Protein AF-A0A378FXY2-F1 (afdb_monomer_lite)

Organism: Klebsiella pneumoniae (NCBI:txid573)

Foldseek 3Di:
DDDDPDDDDDDDDPDDVRLVVVQVVCVVVVVDPHDDDDPPDDDDDDDPDPPDDDD

Sequence (55 aa):
MTTPDAVVVLCTAPDEATAQDLAAKALAEKVAACATLLPGATSLYYLGRETRAGV

Structure (mmCIF, N/CA/C/O backbone):
data_AF-A0A378FXY2-F1
#
_entry.id   AF-A0A378FXY2-F1
#
loop_
_atom_site.group_PDB
_atom_site.id
_atom_site.type_symbol
_atom_site.label_atom_id
_atom_site.label_alt_id
_atom_site.label_comp_id
_atom_site.label_asym_id
_atom_site.label_entity_id
_atom_site.label_seq_id
_atom_site.pdbx_PDB_ins_code
_atom_site.Cartn_x
_atom_site.Cartn_y
_atom_site.Cartn_z
_atom_site.occupancy
_atom_site.B_iso_or_equiv
_atom_site.auth_seq_id
_atom_site.auth_comp_id
_atom_site.auth_asym_id
_atom_site.auth_atom_id
_atom_site.pdbx_PDB_model_num
ATOM 1 N N . MET A 1 1 ? -9.405 24.709 17.273 1.00 59.47 1 MET A N 1
ATOM 2 C CA . MET A 1 1 ? -9.413 23.797 16.110 1.00 59.47 1 MET A CA 1
ATOM 3 C C . MET A 1 1 ? -9.227 22.392 16.642 1.00 59.47 1 MET A C 1
ATOM 5 O O . MET A 1 1 ? -8.305 22.193 17.420 1.00 59.47 1 MET A O 1
ATOM 9 N N . THR A 1 2 ? -10.120 21.468 16.305 1.00 84.31 2 THR A N 1
ATOM 10 C CA . THR A 1 2 ? -10.018 20.052 16.684 1.00 84.31 2 THR A CA 1
ATOM 11 C C . THR A 1 2 ? -9.167 19.334 15.640 1.00 84.31 2 THR A C 1
ATOM 13 O O . THR A 1 2 ? -9.446 19.450 14.448 1.00 84.31 2 THR A O 1
ATOM 16 N N . THR A 1 3 ? -8.120 18.633 16.067 1.00 88.00 3 THR A N 1
ATOM 17 C CA . THR A 1 3 ? -7.344 17.748 15.186 1.00 88.00 3 THR A CA 1
ATOM 18 C C . THR A 1 3 ? -8.124 16.445 15.010 1.00 88.00 3 THR A C 1
ATOM 20 O O . THR A 1 3 ? -8.616 15.926 16.010 1.00 88.00 3 THR A O 1
ATOM 23 N N . PRO A 1 4 ? -8.284 15.925 13.782 1.00 93.44 4 PRO A N 1
ATOM 24 C CA . PRO A 1 4 ? -8.978 14.661 13.566 1.00 93.44 4 PRO A CA 1
ATOM 25 C C . PRO A 1 4 ? -8.199 13.484 14.170 1.00 93.44 4 PRO A C 1
ATOM 27 O O . PRO A 1 4 ? -6.971 13.458 14.116 1.00 93.44 4 PRO A O 1
ATOM 30 N N . ASP A 1 5 ? -8.923 12.488 14.685 1.00 94.62 5 ASP A N 1
ATOM 31 C CA . ASP A 1 5 ? -8.345 11.266 15.271 1.00 94.62 5 ASP A CA 1
ATOM 32 C C . ASP A 1 5 ? -7.748 10.304 14.224 1.00 94.62 5 ASP A C 1
ATOM 34 O O . ASP A 1 5 ? -7.057 9.348 14.573 1.00 94.62 5 ASP A O 1
ATOM 38 N N . ALA A 1 6 ? -8.010 10.537 12.932 1.00 95.25 6 ALA A N 1
ATOM 39 C CA . ALA A 1 6 ? -7.521 9.717 11.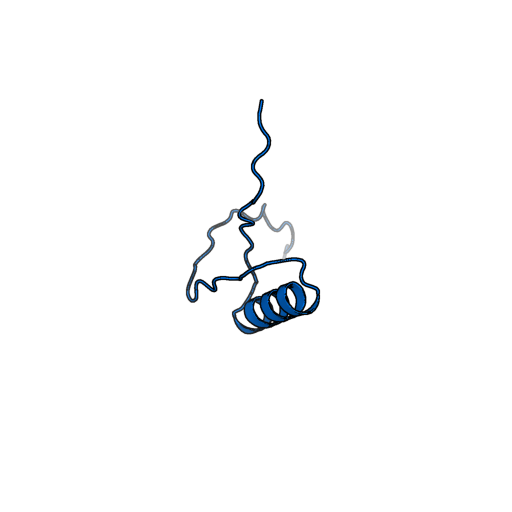827 1.00 95.25 6 ALA A CA 1
ATOM 40 C C . ALA A 1 6 ? -7.123 10.568 10.615 1.00 95.25 6 ALA A C 1
ATOM 42 O O . ALA A 1 6 ? -7.674 11.644 10.370 1.00 95.25 6 ALA A O 1
ATOM 43 N N . VAL A 1 7 ? -6.184 10.043 9.825 1.00 96.75 7 VAL A N 1
ATOM 44 C CA . VAL A 1 7 ? -5.709 10.644 8.573 1.00 96.75 7 VAL A CA 1
ATOM 45 C C . VAL A 1 7 ? -5.750 9.623 7.440 1.00 96.75 7 VAL A C 1
ATOM 47 O O . VAL A 1 7 ? -5.619 8.422 7.670 1.00 96.75 7 VAL A O 1
ATOM 50 N N . VAL A 1 8 ? -5.899 10.107 6.207 1.00 96.94 8 VAL A N 1
ATOM 51 C CA . VAL A 1 8 ? -5.727 9.301 4.992 1.00 96.94 8 VAL A CA 1
ATOM 52 C C . VAL A 1 8 ? -4.396 9.680 4.361 1.00 96.94 8 VAL A C 1
ATOM 54 O O . VAL A 1 8 ? -4.170 10.846 4.043 1.00 96.94 8 VAL A O 1
ATOM 57 N N . VAL A 1 9 ? -3.521 8.694 4.172 1.00 97.19 9 VAL A N 1
ATOM 58 C CA . VAL A 1 9 ? -2.229 8.876 3.502 1.00 97.19 9 VAL A CA 1
ATOM 59 C C . VAL A 1 9 ? -2.341 8.340 2.080 1.00 97.19 9 VAL A C 1
ATOM 61 O O . VAL A 1 9 ? -2.609 7.157 1.881 1.00 97.19 9 VAL A O 1
ATOM 64 N N . LEU A 1 10 ? -2.134 9.209 1.090 1.00 97.00 10 LEU A N 1
ATOM 65 C CA . LEU A 1 10 ? -2.075 8.821 -0.318 1.00 97.00 10 LEU A CA 1
ATOM 66 C C . LEU A 1 10 ? -0.619 8.584 -0.717 1.00 97.00 10 LEU A C 1
ATOM 68 O O . LEU A 1 10 ? 0.224 9.468 -0.577 1.00 97.00 10 LEU A O 1
ATOM 72 N N . CYS A 1 11 ? -0.335 7.387 -1.221 1.00 95.62 11 CYS A N 1
ATOM 73 C CA . CYS A 1 11 ? 0.992 6.967 -1.648 1.00 95.62 11 CYS A CA 1
ATOM 74 C C . CYS A 1 11 ? 0.888 6.269 -3.008 1.00 95.62 11 CYS A C 1
ATOM 76 O O . CYS A 1 11 ? -0.084 5.562 -3.273 1.00 95.62 11 CYS A O 1
ATOM 78 N N . THR A 1 12 ? 1.889 6.475 -3.865 1.00 96.31 12 THR A N 1
ATOM 7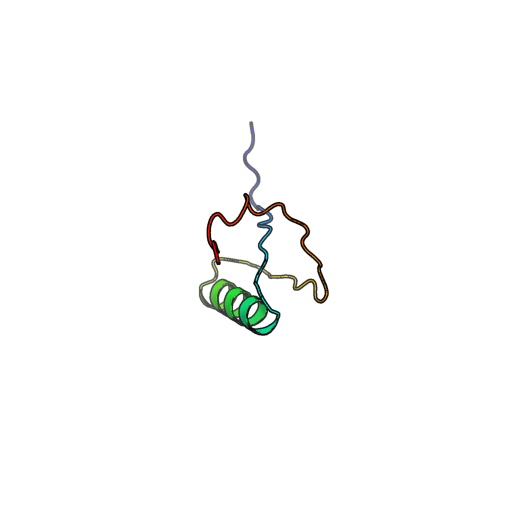9 C CA . THR A 1 12 ? 2.058 5.709 -5.105 1.00 96.31 12 THR A CA 1
ATOM 80 C C . THR A 1 12 ? 3.275 4.807 -4.953 1.00 96.31 12 THR A C 1
ATOM 82 O O . THR A 1 12 ? 4.272 5.202 -4.350 1.00 96.31 12 THR A O 1
ATOM 85 N N . ALA A 1 13 ? 3.180 3.595 -5.489 1.00 96.56 13 ALA A N 1
ATOM 86 C CA . ALA A 1 13 ? 4.290 2.663 -5.607 1.00 96.56 13 ALA A CA 1
ATOM 87 C C . ALA A 1 13 ? 4.581 2.437 -7.100 1.00 96.56 13 ALA A C 1
ATOM 89 O O . ALA A 1 13 ? 3.658 2.550 -7.911 1.00 96.56 13 ALA A O 1
ATOM 90 N N . PRO A 1 14 ? 5.836 2.143 -7.478 1.00 95.31 14 PRO A N 1
ATOM 91 C CA . PRO A 1 14 ? 6.219 1.962 -8.880 1.00 95.31 14 PRO A CA 1
ATOM 92 C C . PRO A 1 14 ? 5.546 0.751 -9.545 1.00 95.31 14 PRO A C 1
ATOM 94 O O . PRO A 1 14 ? 5.350 0.754 -10.757 1.00 95.31 14 PRO A O 1
ATOM 97 N N . ASP A 1 15 ? 5.173 -0.262 -8.764 1.00 96.06 15 ASP A N 1
ATOM 98 C CA . ASP A 1 15 ? 4.492 -1.472 -9.216 1.00 96.06 15 ASP A CA 1
ATOM 99 C C . ASP A 1 15 ? 3.606 -2.063 -8.103 1.00 96.06 15 ASP A C 1
ATOM 101 O O . ASP A 1 15 ? 3.633 -1.627 -6.946 1.00 96.06 15 ASP A O 1
ATOM 105 N N . GLU A 1 16 ? 2.791 -3.056 -8.467 1.00 96.25 16 GLU A N 1
ATOM 106 C CA . GLU A 1 16 ? 1.827 -3.681 -7.558 1.00 96.25 16 GLU A CA 1
ATOM 107 C C . GLU A 1 16 ? 2.501 -4.480 -6.435 1.00 96.25 16 GLU A C 1
ATOM 109 O O . GLU A 1 16 ? 2.057 -4.410 -5.289 1.00 96.25 16 GLU A O 1
ATOM 114 N N . ALA A 1 17 ? 3.593 -5.191 -6.730 1.00 97.50 17 ALA A N 1
ATOM 115 C CA . ALA A 1 17 ? 4.304 -5.993 -5.735 1.00 97.50 17 ALA A CA 1
ATOM 116 C C . ALA A 1 17 ? 4.889 -5.105 -4.624 1.00 97.50 17 ALA A C 1
ATOM 118 O O . ALA A 1 17 ? 4.760 -5.411 -3.438 1.00 97.50 17 ALA A O 1
ATOM 119 N N . THR A 1 18 ? 5.456 -3.958 -5.000 1.00 97.88 18 THR A N 1
ATOM 120 C CA . THR A 1 18 ? 5.969 -2.948 -4.070 1.00 97.88 18 THR A CA 1
ATOM 121 C C . THR A 1 18 ? 4.842 -2.328 -3.244 1.00 97.88 18 THR A C 1
ATOM 123 O O . THR A 1 18 ? 5.001 -2.126 -2.039 1.00 97.88 18 THR A O 1
ATOM 126 N N . ALA A 1 19 ? 3.680 -2.059 -3.854 1.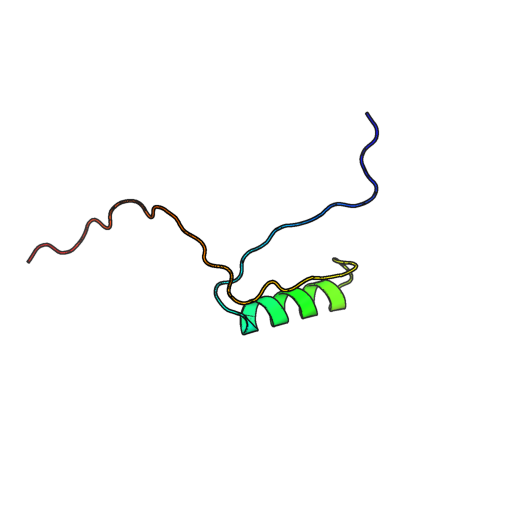00 97.94 19 ALA A N 1
ATOM 127 C CA . ALA A 1 19 ? 2.512 -1.553 -3.130 1.00 97.94 19 ALA A CA 1
ATOM 128 C C . ALA A 1 19 ? 2.022 -2.551 -2.064 1.00 97.94 19 ALA A C 1
ATOM 130 O O . ALA A 1 19 ? 1.716 -2.160 -0.936 1.00 97.94 19 ALA A O 1
ATOM 131 N N . GLN A 1 20 ? 1.976 -3.838 -2.418 1.00 98.06 20 GLN A N 1
ATOM 132 C CA . GLN A 1 20 ? 1.572 -4.925 -1.526 1.00 98.06 20 GLN A CA 1
ATOM 133 C C . GLN A 1 20 ? 2.556 -5.107 -0.365 1.00 98.06 20 GLN A C 1
ATOM 135 O O . GLN A 1 20 ? 2.121 -5.196 0.783 1.00 98.06 20 GLN A O 1
ATOM 140 N N . ASP A 1 21 ? 3.863 -5.115 -0.638 1.00 98.38 21 ASP A N 1
ATOM 141 C CA . ASP A 1 21 ? 4.901 -5.222 0.394 1.00 98.38 21 ASP A CA 1
ATOM 142 C C . ASP A 1 21 ? 4.852 -4.037 1.374 1.00 98.38 21 ASP A C 1
ATOM 144 O O . ASP A 1 21 ? 4.868 -4.231 2.593 1.00 98.38 21 ASP A O 1
ATOM 148 N N . LEU A 1 22 ? 4.696 -2.808 0.865 1.00 98.00 22 LEU A N 1
ATOM 149 C CA . LEU A 1 22 ? 4.562 -1.616 1.704 1.00 98.00 22 LEU A CA 1
ATOM 150 C C . LEU A 1 22 ? 3.310 -1.679 2.593 1.00 98.00 22 LEU A C 1
ATOM 152 O O . LEU A 1 22 ? 3.388 -1.402 3.792 1.00 98.00 22 LEU A O 1
ATOM 156 N N . ALA A 1 23 ? 2.166 -2.075 2.029 1.00 98.38 23 ALA A N 1
ATOM 157 C CA . ALA A 1 23 ? 0.926 -2.246 2.781 1.00 98.38 23 ALA A CA 1
ATOM 158 C C . ALA A 1 23 ? 1.062 -3.331 3.862 1.00 98.38 23 ALA A C 1
ATOM 160 O O . ALA A 1 23 ? 0.669 -3.109 5.009 1.00 98.38 23 ALA A O 1
ATOM 161 N N . ALA A 1 24 ? 1.659 -4.479 3.528 1.00 98.56 24 ALA A N 1
ATOM 162 C CA . ALA A 1 24 ? 1.875 -5.575 4.468 1.00 98.56 24 ALA A CA 1
ATOM 163 C C . ALA A 1 24 ? 2.758 -5.147 5.647 1.00 98.56 24 ALA A C 1
ATOM 165 O O . A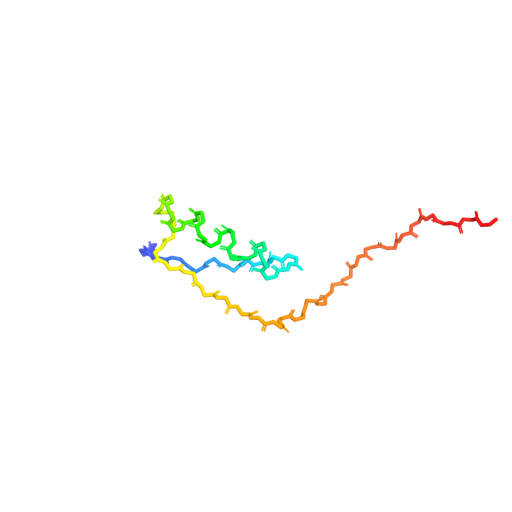LA A 1 24 ? 2.413 -5.421 6.798 1.00 98.56 24 ALA A O 1
ATOM 166 N N . LYS A 1 25 ? 3.850 -4.421 5.381 1.00 98.56 25 LYS A N 1
ATOM 167 C CA . LYS A 1 25 ? 4.736 -3.876 6.421 1.00 98.56 25 LYS A CA 1
ATOM 168 C C . LYS A 1 25 ? 4.017 -2.871 7.319 1.00 98.56 25 LYS A C 1
ATOM 170 O O . LYS A 1 25 ? 4.069 -3.007 8.538 1.00 98.56 25 LYS A O 1
ATOM 175 N N . ALA A 1 26 ? 3.279 -1.924 6.737 1.00 98.31 26 ALA A N 1
ATOM 176 C CA . ALA A 1 26 ? 2.542 -0.917 7.503 1.00 98.31 26 ALA A CA 1
ATOM 177 C C . ALA A 1 26 ? 1.488 -1.538 8.442 1.00 98.31 26 ALA A C 1
ATOM 179 O O . ALA A 1 26 ? 1.303 -1.083 9.574 1.00 98.31 26 ALA A O 1
ATOM 180 N N . LEU A 1 27 ? 0.818 -2.600 7.985 1.00 98.44 27 LEU A N 1
ATOM 181 C CA . LEU A 1 27 ? -0.132 -3.364 8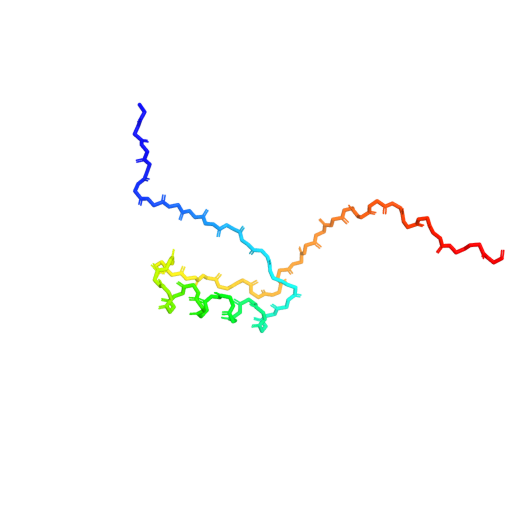.793 1.00 98.44 27 LEU A CA 1
ATOM 182 C C . LEU A 1 27 ? 0.569 -4.197 9.874 1.00 98.44 27 LEU A C 1
ATOM 184 O O . LEU A 1 27 ? 0.126 -4.201 11.023 1.00 98.44 27 LEU A O 1
ATOM 188 N N . ALA A 1 28 ? 1.670 -4.874 9.534 1.00 98.56 28 ALA A N 1
ATOM 189 C CA . ALA A 1 28 ? 2.438 -5.686 10.477 1.00 98.56 28 ALA A CA 1
ATOM 190 C C . ALA A 1 28 ? 3.008 -4.845 11.632 1.00 98.56 28 ALA A C 1
ATOM 192 O O . ALA A 1 28 ? 2.957 -5.265 12.790 1.00 98.56 28 ALA A O 1
ATOM 193 N N . GLU A 1 29 ? 3.479 -3.634 11.331 1.00 98.44 29 GLU A N 1
ATOM 194 C CA . GLU A 1 29 ? 3.985 -2.672 12.316 1.00 98.44 29 GLU A CA 1
ATOM 195 C C . GLU A 1 29 ? 2.872 -1.878 13.022 1.00 98.44 29 GLU A C 1
ATOM 197 O O . GLU A 1 29 ? 3.153 -1.105 13.937 1.00 98.44 29 GLU A O 1
ATOM 202 N N . LYS A 1 30 ? 1.600 -2.084 12.645 1.00 97.94 30 LYS A N 1
ATOM 203 C CA . LYS A 1 30 ? 0.416 -1.397 13.200 1.00 97.94 30 LYS A CA 1
ATOM 204 C C . LYS A 1 30 ? 0.467 0.130 13.072 1.00 97.94 30 LYS A C 1
ATOM 206 O O . LYS A 1 30 ? -0.177 0.839 13.843 1.00 97.94 30 LYS A O 1
ATOM 211 N N . VAL A 1 31 ? 1.207 0.637 12.088 1.00 97.69 31 VAL A N 1
ATOM 212 C CA . VAL A 1 31 ? 1.267 2.074 11.775 1.00 97.69 31 VAL A CA 1
ATOM 213 C C . VAL A 1 31 ? 0.122 2.513 10.858 1.00 97.69 31 VAL A C 1
ATOM 215 O O . VAL A 1 31 ? -0.156 3.704 10.749 1.00 97.69 31 VAL A O 1
ATOM 218 N N . ALA A 1 32 ? -0.581 1.561 10.237 1.00 98.06 32 ALA A N 1
ATOM 219 C CA . ALA A 1 32 ? -1.829 1.785 9.518 1.00 98.06 32 ALA A CA 1
ATOM 220 C C . ALA A 1 32 ? -2.905 0.798 9.994 1.00 98.06 32 ALA A C 1
ATOM 222 O O . ALA A 1 32 ? -2.620 -0.372 10.242 1.00 98.06 32 ALA A O 1
ATOM 223 N N . ALA A 1 33 ? -4.153 1.261 10.096 1.00 98.06 33 ALA A N 1
ATOM 224 C CA . ALA A 1 33 ? -5.291 0.396 10.422 1.00 98.06 33 ALA A CA 1
ATOM 225 C C . ALA A 1 33 ? -5.772 -0.422 9.209 1.00 98.06 33 ALA A C 1
ATOM 227 O O . ALA A 1 33 ? -6.263 -1.538 9.360 1.00 98.06 33 ALA A O 1
ATOM 228 N N . CYS A 1 34 ? -5.640 0.133 8.003 1.00 98.00 34 CYS A N 1
ATOM 229 C CA . CYS A 1 34 ? -5.955 -0.522 6.739 1.00 98.00 34 CYS A CA 1
ATOM 230 C C . CYS A 1 34 ? -5.111 0.079 5.605 1.00 98.00 34 CYS A C 1
ATOM 232 O O . CYS A 1 34 ? -4.563 1.174 5.734 1.00 98.00 34 CYS A O 1
ATOM 234 N N . ALA A 1 35 ? -5.035 -0.632 4.481 1.00 97.88 35 ALA A N 1
ATOM 235 C CA . ALA A 1 35 ? -4.485 -0.126 3.230 1.00 97.88 35 ALA A CA 1
ATOM 236 C C . ALA A 1 35 ? -5.396 -0.566 2.077 1.00 97.88 35 ALA A C 1
ATOM 238 O O . ALA A 1 35 ? -5.854 -1.706 2.047 1.00 97.88 35 ALA A O 1
ATOM 239 N N . THR A 1 36 ? -5.677 0.343 1.143 1.00 97.94 36 THR A N 1
ATOM 240 C CA . THR A 1 36 ? -6.438 0.046 -0.080 1.00 97.94 36 THR A CA 1
ATOM 241 C C . THR A 1 36 ? -5.498 0.140 -1.270 1.00 97.94 36 THR A C 1
ATOM 243 O O . THR A 1 36 ? -4.827 1.155 -1.441 1.00 97.94 36 THR A O 1
ATOM 246 N N . LEU A 1 37 ? -5.454 -0.908 -2.091 1.00 97.50 37 LEU A N 1
ATOM 247 C CA . LEU A 1 37 ? -4.668 -0.936 -3.321 1.00 97.50 37 LEU A CA 1
ATOM 248 C C . LEU A 1 37 ? -5.554 -0.546 -4.507 1.00 97.50 37 LEU A C 1
ATOM 250 O O . LEU A 1 37 ? -6.656 -1.070 -4.659 1.00 97.50 37 LEU A O 1
ATOM 254 N N . LEU A 1 38 ? -5.063 0.369 -5.345 1.00 95.44 38 LEU A N 1
ATOM 255 C CA . LEU A 1 38 ? -5.737 0.840 -6.557 1.00 95.44 38 LEU A CA 1
ATOM 256 C C . LEU A 1 38 ? -4.924 0.405 -7.792 1.00 95.44 38 LEU A C 1
ATOM 258 O O . LEU A 1 38 ? -4.091 1.177 -8.275 1.00 95.44 38 LEU A O 1
ATOM 262 N N . PRO A 1 39 ? -5.099 -0.838 -8.278 1.00 92.06 39 PRO A N 1
ATOM 263 C CA . PRO A 1 39 ? -4.330 -1.356 -9.406 1.00 92.06 39 PRO A CA 1
ATOM 264 C C . PRO A 1 39 ? -4.672 -0.620 -10.708 1.00 92.06 39 PRO A C 1
ATOM 266 O O . PRO A 1 39 ? -5.802 -0.179 -10.917 1.00 92.06 39 PRO A O 1
ATOM 269 N N . GLY A 1 40 ? -3.686 -0.495 -11.599 1.00 90.56 40 GLY A N 1
ATOM 270 C CA . GLY A 1 40 ? -3.859 0.145 -12.910 1.00 90.56 40 GLY A CA 1
ATOM 271 C C . GLY A 1 40 ? -3.873 1.678 -12.894 1.00 90.56 40 GLY A C 1
ATOM 272 O O . GLY A 1 40 ? -4.167 2.296 -13.918 1.00 90.56 40 GLY A O 1
ATOM 273 N N . ALA A 1 41 ? -3.547 2.313 -11.764 1.00 93.38 41 ALA A N 1
ATOM 274 C CA . ALA A 1 41 ? -3.392 3.762 -11.704 1.00 93.38 41 ALA A CA 1
ATOM 275 C C . ALA A 1 41 ? -2.266 4.235 -12.644 1.00 93.38 41 ALA A C 1
ATOM 277 O O . ALA A 1 41 ? -1.153 3.716 -12.616 1.00 93.38 41 ALA A O 1
ATOM 278 N N . THR A 1 42 ? -2.553 5.249 -13.463 1.00 94.50 42 THR A N 1
ATOM 279 C CA . THR A 1 42 ? -1.563 5.893 -14.337 1.00 94.50 42 THR A CA 1
ATOM 280 C C . THR A 1 42 ? -1.223 7.267 -13.774 1.00 94.50 42 THR A C 1
ATOM 282 O O . THR A 1 42 ? -2.094 8.130 -13.683 1.00 94.50 42 THR A O 1
ATOM 285 N N . SER A 1 43 ? 0.041 7.473 -13.403 1.00 92.94 43 SER A N 1
ATOM 286 C CA . SER A 1 43 ? 0.543 8.778 -12.965 1.00 92.94 43 SER A CA 1
ATOM 287 C C . SER A 1 43 ? 1.170 9.520 -14.145 1.00 92.94 43 SER A C 1
ATOM 289 O O . SER A 1 43 ? 2.047 8.984 -14.819 1.00 92.94 43 SER A O 1
ATOM 291 N N . LEU A 1 44 ? 0.728 10.752 -14.396 1.00 96.00 44 LEU A N 1
ATOM 292 C CA . LEU A 1 44 ? 1.311 11.638 -15.404 1.00 96.00 44 LEU A CA 1
ATOM 293 C C . LEU A 1 44 ? 2.115 12.726 -14.695 1.00 96.00 44 LEU A C 1
ATOM 295 O O . LEU A 1 44 ? 1.587 13.421 -13.827 1.00 96.00 44 LEU A O 1
ATOM 299 N N . TYR A 1 45 ? 3.383 12.888 -15.069 1.00 90.62 45 TYR A N 1
ATOM 300 C CA . TYR A 1 45 ? 4.268 13.882 -14.468 1.00 90.62 45 TYR A CA 1
ATOM 301 C C . TYR A 1 45 ? 5.220 14.485 -15.502 1.00 90.62 45 TYR A C 1
ATOM 303 O O . TYR A 1 45 ? 5.577 13.851 -16.493 1.00 90.62 45 TYR A O 1
ATOM 311 N N . TYR A 1 46 ? 5.654 15.719 -15.249 1.00 93.31 46 TYR A N 1
ATOM 312 C CA . TYR A 1 46 ? 6.772 16.324 -15.963 1.00 93.31 46 TYR A CA 1
ATOM 313 C C . TYR A 1 46 ? 8.056 16.007 -15.210 1.00 93.31 46 TYR A C 1
ATOM 315 O O . TYR A 1 46 ? 8.269 16.511 -14.107 1.00 93.31 46 TYR A O 1
ATOM 323 N N . LEU A 1 47 ? 8.927 15.203 -15.813 1.00 84.75 47 LEU A N 1
ATOM 324 C CA . LEU A 1 47 ? 10.319 15.147 -15.389 1.00 84.75 47 LEU A CA 1
ATOM 325 C C . LEU A 1 47 ? 11.073 16.227 -16.162 1.00 84.75 47 LEU A C 1
ATOM 327 O O . LEU A 1 47 ? 11.001 16.272 -17.390 1.00 84.75 47 LEU A O 1
ATOM 331 N N . GLY A 1 48 ? 11.732 17.145 -15.454 1.00 81.62 48 GLY A N 1
ATOM 332 C CA . GLY A 1 48 ? 12.524 18.201 -16.088 1.00 81.62 48 GLY A CA 1
ATOM 333 C C . GLY A 1 48 ? 13.504 17.621 -17.115 1.00 81.62 48 GLY A C 1
ATOM 334 O O . GLY A 1 48 ? 13.999 16.513 -16.933 1.00 81.62 48 GLY A O 1
ATOM 335 N N . ARG A 1 49 ? 13.743 18.365 -18.205 1.00 69.88 49 ARG A N 1
ATOM 336 C CA . ARG A 1 49 ? 14.531 17.935 -19.377 1.00 69.88 49 ARG A CA 1
ATOM 337 C C . ARG A 1 49 ? 15.783 17.145 -18.975 1.00 69.88 49 ARG A C 1
ATOM 339 O O . ARG A 1 49 ? 16.647 17.681 -18.287 1.00 69.88 49 ARG A O 1
ATOM 346 N N . GLU A 1 50 ? 15.920 15.927 -19.493 1.00 64.25 50 GLU A N 1
ATOM 347 C CA . GLU A 1 50 ? 17.192 15.205 -19.508 1.00 64.25 50 GLU A CA 1
ATOM 348 C C . GLU A 1 50 ? 18.204 15.991 -20.358 1.00 64.25 50 GLU A C 1
ATOM 350 O O . GLU A 1 50 ? 18.196 15.942 -21.588 1.00 64.25 50 GLU A O 1
ATOM 355 N N . THR A 1 51 ? 19.098 16.754 -19.734 1.00 64.75 51 THR A N 1
ATOM 356 C CA . THR A 1 51 ? 20.322 17.212 -20.399 1.00 64.75 51 THR A CA 1
ATOM 357 C C . THR A 1 51 ? 21.369 16.107 -20.320 1.00 64.75 51 THR A C 1
ATOM 359 O O . THR A 1 51 ? 22.173 16.099 -19.391 1.00 64.75 51 THR A O 1
ATOM 362 N N . ARG A 1 52 ? 21.372 15.193 -21.306 1.00 65.50 52 ARG A N 1
ATOM 363 C CA . ARG A 1 52 ? 22.581 14.593 -21.921 1.00 65.50 52 ARG A CA 1
ATOM 364 C C . ARG A 1 52 ? 22.234 13.510 -22.950 1.0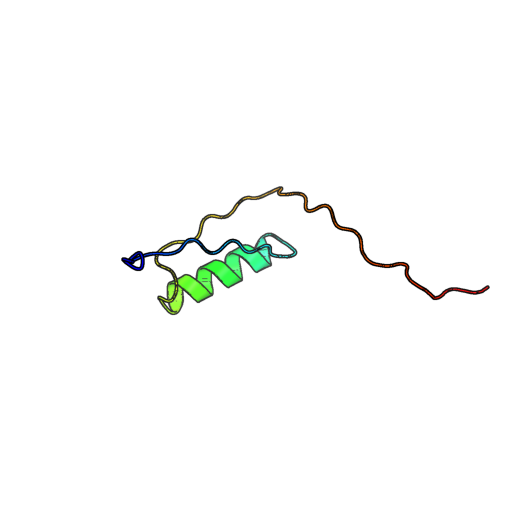0 65.50 52 ARG A C 1
ATOM 366 O O . ARG A 1 52 ? 21.913 12.392 -22.581 1.00 65.50 52 ARG A O 1
ATOM 373 N N . ALA A 1 53 ? 22.448 13.837 -24.221 1.00 49.75 53 ALA A N 1
ATOM 374 C CA . ALA A 1 53 ? 23.193 13.002 -25.167 1.00 49.75 53 ALA A CA 1
ATOM 375 C C . ALA A 1 53 ? 23.514 13.860 -26.402 1.00 49.75 53 ALA A C 1
ATOM 377 O O . ALA A 1 53 ? 22.738 13.932 -27.352 1.00 49.75 53 ALA A O 1
ATOM 378 N N . GLY A 1 54 ? 24.638 14.577 -26.341 1.00 51.84 54 GLY A N 1
ATOM 379 C CA . GLY A 1 54 ? 25.322 15.013 -27.552 1.00 51.84 54 GLY A CA 1
ATOM 380 C C . GLY A 1 54 ? 25.974 13.784 -28.171 1.00 51.84 54 GLY A C 1
ATOM 381 O O . GLY A 1 54 ? 26.809 13.151 -27.524 1.00 51.84 54 GLY A O 1
ATOM 382 N N . VAL A 1 55 ? 25.502 13.439 -29.367 1.00 47.78 55 VAL A N 1
ATOM 383 C CA . VAL A 1 55 ? 26.297 12.785 -30.414 1.00 47.78 55 VAL A CA 1
ATOM 384 C C . VAL A 1 55 ? 27.475 13.689 -30.762 1.00 47.78 55 VAL A C 1
ATOM 386 O O . VAL A 1 55 ? 27.258 14.925 -30.782 1.00 47.78 55 VAL A O 1
#

Secondary structure (DSSP, 8-state):
-PPPS--------SSHHHHHHHHHHHHHTTS-S-----TT---------------

pLDDT: mean 90.15, std 13.62, range [47.78, 98.56]

Radius of gyration: 17.25 Å; chains: 1; bounding box: 36×30×47 Å

InterPro domains:
  IPR004323 Divalent ion tolerance protein, CutA [PF03091] (7-46)
  IPR011322 Nitrogen regulatory PII-like, alpha/beta [SSF54913] (3-49)
  IPR015867 Nitrogen regulatory protein PII/ATP phosphoribosyltransferase, C-terminal [G3DSA:3.30.70.120] (1-53)